Protein AF-A0A2R5FBV9-F1 (afdb_monomer)

Organism: NCBI:txid1825523

Structure (mmCIF, N/CA/C/O backbone):
data_AF-A0A2R5FBV9-F1
#
_entry.id   AF-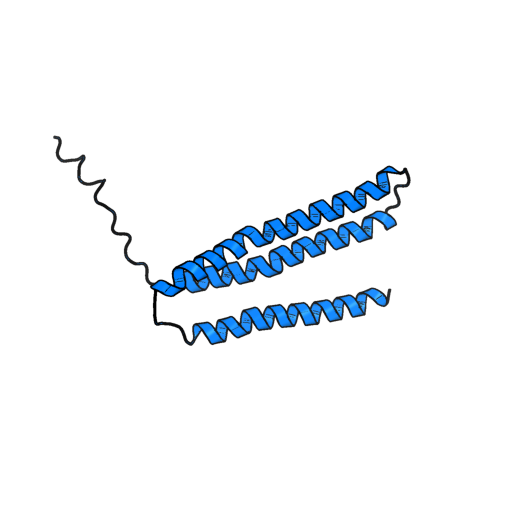A0A2R5FBV9-F1
#
loop_
_atom_site.group_PDB
_atom_site.id
_atom_site.type_symbol
_atom_site.label_atom_id
_atom_site.label_alt_id
_atom_site.label_comp_id
_atom_site.label_asym_id
_atom_site.label_entity_id
_atom_site.label_seq_id
_atom_site.pdbx_PDB_ins_code
_atom_site.Cartn_x
_atom_site.Cartn_y
_atom_site.Cartn_z
_atom_site.occupancy
_atom_site.B_iso_or_equiv
_atom_site.auth_seq_id
_atom_site.auth_comp_id
_atom_site.auth_asym_id
_atom_site.auth_atom_id
_atom_site.pdbx_PDB_model_num
ATOM 1 N N . MET A 1 1 ? -2.415 -12.991 -27.735 1.00 50.25 1 MET A N 1
ATOM 2 C CA . MET A 1 1 ? -3.626 -12.365 -27.150 1.00 50.25 1 MET A CA 1
ATOM 3 C C . MET A 1 1 ? -4.397 -13.259 -26.165 1.00 50.25 1 MET A C 1
ATOM 5 O O . MET A 1 1 ? -5.179 -12.719 -25.403 1.00 50.25 1 MET A O 1
ATOM 9 N N . ILE A 1 2 ? -4.150 -14.578 -26.093 1.00 51.28 2 ILE A N 1
ATOM 10 C CA . ILE A 1 2 ? -4.813 -15.494 -25.131 1.00 51.28 2 ILE A CA 1
ATOM 11 C C . ILE A 1 2 ? -4.105 -15.596 -23.761 1.00 51.28 2 ILE A C 1
ATOM 13 O O . ILE A 1 2 ? -4.747 -15.927 -22.770 1.00 51.28 2 ILE A O 1
ATOM 17 N N . GLY A 1 3 ? -2.820 -15.226 -23.669 1.00 55.97 3 GLY A N 1
ATOM 18 C CA . GLY A 1 3 ? -2.050 -15.289 -22.414 1.00 55.97 3 GLY A CA 1
ATOM 19 C C . GLY A 1 3 ? -2.561 -14.372 -21.292 1.00 55.97 3 GLY A C 1
ATOM 20 O O . GLY A 1 3 ? -2.506 -14.751 -20.127 1.00 55.97 3 GLY A O 1
ATOM 21 N N . ASN A 1 4 ? -3.147 -13.216 -21.627 1.00 67.25 4 ASN A N 1
ATOM 22 C CA . ASN A 1 4 ? -3.604 -12.252 -20.619 1.00 67.25 4 ASN A CA 1
ATOM 23 C C . ASN A 1 4 ? -4.934 -12.648 -19.956 1.00 67.25 4 ASN A C 1
ATOM 25 O O . ASN A 1 4 ? -5.182 -12.261 -18.821 1.00 67.25 4 ASN A O 1
ATOM 29 N N . ILE A 1 5 ? -5.787 -13.433 -20.626 1.00 65.50 5 ILE A N 1
ATOM 30 C CA . ILE A 1 5 ? -7.117 -13.803 -20.105 1.00 65.50 5 ILE A CA 1
ATOM 31 C C . ILE A 1 5 ? -6.998 -14.689 -18.866 1.00 65.50 5 ILE A C 1
ATOM 33 O O . ILE A 1 5 ? -7.654 -14.424 -17.866 1.00 65.50 5 ILE A O 1
ATOM 37 N N . ILE A 1 6 ? -6.107 -15.682 -18.895 1.00 65.38 6 ILE A N 1
ATOM 38 C CA . ILE A 1 6 ? -5.884 -16.593 -17.762 1.00 65.38 6 ILE A CA 1
ATOM 39 C C . ILE A 1 6 ? -5.324 -15.816 -16.566 1.00 65.38 6 ILE A C 1
ATOM 41 O O . ILE A 1 6 ? -5.752 -16.018 -15.432 1.00 65.38 6 ILE A O 1
ATOM 45 N N . GLN A 1 7 ? -4.423 -14.871 -16.828 1.00 63.22 7 GLN A N 1
ATOM 46 C CA . GLN A 1 7 ? -3.830 -14.018 -15.809 1.00 63.22 7 GLN A CA 1
ATOM 47 C C . GLN A 1 7 ? -4.872 -13.064 -15.190 1.00 63.22 7 GLN A C 1
ATOM 49 O O . GLN A 1 7 ? -4.936 -12.957 -13.968 1.00 63.22 7 GLN A O 1
ATOM 54 N N . TYR A 1 8 ? -5.779 -12.477 -15.981 1.00 66.06 8 TYR A N 1
ATOM 55 C CA . TYR A 1 8 ? -6.901 -11.687 -15.454 1.00 66.06 8 TYR A CA 1
ATOM 56 C C . TYR A 1 8 ? -7.909 -12.518 -14.664 1.00 66.06 8 TYR A C 1
ATOM 58 O O . TYR A 1 8 ? -8.399 -12.053 -13.639 1.00 66.06 8 TYR A O 1
ATOM 66 N N . THR A 1 9 ? -8.207 -13.744 -15.092 1.00 66.31 9 THR A N 1
ATOM 67 C CA . THR A 1 9 ? -9.112 -14.637 -14.358 1.00 66.31 9 THR A CA 1
ATOM 68 C C . THR A 1 9 ? -8.506 -15.070 -13.023 1.00 66.31 9 THR A C 1
ATOM 70 O O . THR A 1 9 ? -9.196 -15.039 -12.006 1.00 66.31 9 THR A O 1
ATOM 73 N N . LEU A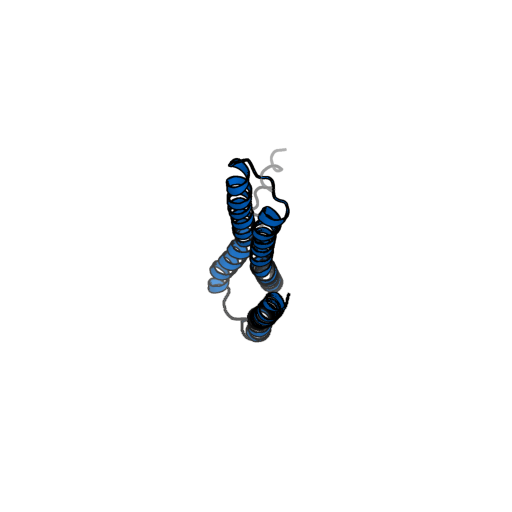 1 10 ? -7.210 -15.397 -12.988 1.00 71.75 10 LEU A N 1
ATOM 74 C CA . LEU A 1 10 ? -6.500 -15.698 -11.743 1.00 71.75 10 LEU A CA 1
ATOM 75 C C . LEU A 1 10 ? -6.431 -14.474 -10.819 1.00 71.75 10 LEU A C 1
ATOM 77 O O . LEU A 1 10 ? -6.657 -14.614 -9.618 1.00 71.75 10 LEU A O 1
ATOM 81 N N . TYR A 1 11 ? -6.217 -13.272 -11.366 1.00 69.56 11 TYR A N 1
ATOM 82 C CA . TYR A 1 11 ? -6.282 -12.037 -10.584 1.00 69.56 11 TYR A CA 1
ATOM 83 C C . TYR A 1 11 ? -7.689 -11.743 -10.068 1.00 69.56 11 TYR A C 1
ATOM 85 O O . TYR A 1 11 ? -7.818 -11.352 -8.916 1.00 69.56 11 TYR A O 1
ATOM 93 N N . ALA A 1 12 ? -8.744 -11.978 -10.851 1.00 65.06 12 ALA A N 1
ATOM 94 C CA . ALA A 1 12 ? -10.125 -11.783 -10.412 1.00 65.06 12 ALA A CA 1
ATOM 95 C C . ALA A 1 12 ? -10.496 -12.729 -9.261 1.00 65.06 12 ALA A C 1
ATOM 97 O O . ALA A 1 12 ? -11.112 -12.298 -8.291 1.00 65.06 12 ALA A O 1
ATOM 98 N N . ILE A 1 13 ? -10.069 -13.994 -9.329 1.00 77.81 13 ILE A N 1
ATOM 99 C CA . ILE A 1 13 ? -10.280 -14.973 -8.253 1.00 77.81 13 ILE A CA 1
ATOM 100 C C . ILE A 1 13 ? -9.499 -14.560 -7.001 1.00 77.81 13 ILE A C 1
ATOM 102 O O . ILE A 1 13 ? -10.056 -14.561 -5.908 1.00 77.81 13 ILE A O 1
ATOM 106 N N . PHE A 1 14 ? -8.241 -14.143 -7.156 1.00 81.50 14 PHE A N 1
ATOM 107 C CA . PHE A 1 14 ? -7.419 -13.659 -6.047 1.00 81.50 14 PHE A CA 1
ATOM 108 C C . PHE A 1 14 ? -7.995 -12.388 -5.396 1.00 81.50 14 PHE A C 1
ATOM 110 O O . PHE A 1 14 ? -8.005 -12.246 -4.177 1.00 81.50 14 PHE A O 1
ATOM 117 N N . TRP A 1 15 ? -8.516 -11.454 -6.191 1.00 71.69 15 TRP A N 1
ATOM 118 C CA . TRP A 1 15 ? -9.093 -10.212 -5.673 1.00 71.69 15 TRP A CA 1
ATOM 119 C C . TRP A 1 15 ? -10.458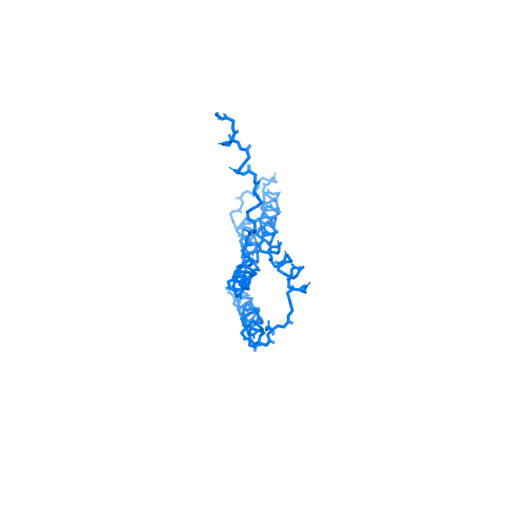 -10.442 -5.016 1.00 71.69 15 TRP A C 1
ATOM 121 O O . TRP A 1 15 ? -10.792 -9.803 -4.016 1.00 71.69 15 TRP A O 1
ATOM 131 N N . LEU A 1 16 ? -11.228 -11.405 -5.525 1.00 69.44 16 LEU A N 1
ATOM 132 C CA . LEU A 1 16 ? -12.491 -11.833 -4.935 1.00 69.44 16 LEU A CA 1
ATOM 133 C C . LEU A 1 16 ? -12.267 -12.550 -3.596 1.00 69.44 16 LEU A C 1
ATOM 135 O O . LEU A 1 16 ? -13.024 -12.305 -2.658 1.00 69.44 16 LEU A O 1
ATOM 139 N N . THR A 1 17 ? -11.205 -13.353 -3.451 1.00 72.62 17 THR A N 1
ATOM 140 C CA . THR A 1 17 ? -10.857 -13.987 -2.167 1.00 72.62 17 THR A CA 1
ATOM 141 C C . THR A 1 17 ? -10.319 -12.990 -1.149 1.00 72.62 17 THR A C 1
ATOM 143 O O . THR A 1 17 ? -10.710 -13.070 0.010 1.00 72.62 17 THR A O 1
ATOM 146 N N . VAL A 1 18 ? -9.499 -12.016 -1.552 1.00 74.62 18 VAL A N 1
ATOM 147 C CA . VAL A 1 18 ? -9.045 -10.931 -0.662 1.00 74.62 18 VAL A CA 1
ATOM 148 C C . VAL A 1 18 ? -10.229 -10.081 -0.196 1.00 74.62 18 VAL A C 1
ATOM 150 O O . VAL A 1 18 ? -10.376 -9.833 0.998 1.00 74.62 18 VAL A O 1
ATOM 153 N N . THR A 1 19 ? -11.132 -9.708 -1.104 1.00 68.94 19 THR A N 1
ATOM 154 C CA . THR A 1 19 ? -12.340 -8.937 -0.763 1.00 68.94 19 THR A CA 1
ATOM 155 C C . THR A 1 19 ? -13.273 -9.725 0.154 1.00 68.94 19 THR A C 1
ATOM 157 O O . THR A 1 19 ? -13.781 -9.175 1.128 1.00 68.94 19 THR A O 1
ATOM 160 N N . LEU A 1 20 ? -13.476 -11.022 -0.099 1.00 65.94 20 LEU A N 1
ATOM 161 C CA . LEU A 1 20 ? -14.283 -11.876 0.776 1.00 65.94 20 LEU A CA 1
ATOM 162 C C . LEU A 1 20 ? -13.612 -12.163 2.120 1.00 65.94 20 LEU A C 1
ATOM 164 O O . LEU A 1 20 ? -14.308 -12.237 3.126 1.00 65.94 20 LEU A O 1
ATOM 168 N N . ALA A 1 21 ? -12.290 -12.304 2.174 1.00 64.19 21 ALA A N 1
ATOM 169 C CA . ALA A 1 21 ? -11.568 -12.521 3.424 1.00 64.19 21 ALA A CA 1
ATOM 170 C C . ALA A 1 21 ? -11.615 -11.272 4.311 1.00 64.19 21 ALA A C 1
ATOM 172 O O . ALA A 1 21 ? -11.861 -11.369 5.514 1.00 64.19 21 ALA A O 1
ATOM 173 N N . VAL A 1 22 ? -11.450 -10.092 3.710 1.00 60.22 22 VAL A N 1
ATOM 174 C CA . VAL A 1 22 ? -11.484 -8.820 4.433 1.00 60.22 22 VAL A CA 1
ATOM 175 C C . VAL A 1 22 ? -12.923 -8.382 4.741 1.00 60.22 22 VAL A C 1
ATOM 177 O O . VAL A 1 22 ? -13.182 -7.891 5.831 1.00 60.22 22 VAL A O 1
ATOM 180 N N . GLY A 1 23 ? -13.894 -8.626 3.859 1.00 56.12 23 GLY A N 1
ATOM 181 C CA . GLY A 1 23 ? -15.309 -8.319 4.107 1.00 56.12 23 GLY A CA 1
ATOM 182 C C . GLY A 1 23 ? -16.008 -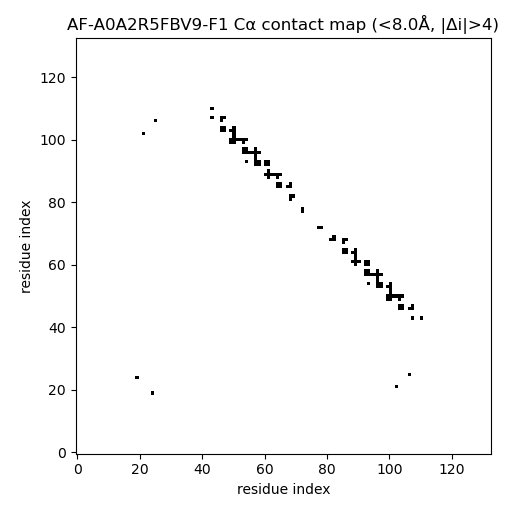9.330 5.025 1.00 56.12 23 GLY A C 1
ATOM 183 O O . GLY A 1 23 ? -16.691 -8.953 5.974 1.00 56.12 23 GLY A O 1
ATOM 184 N N . GLY A 1 24 ? -15.807 -10.629 4.790 1.00 54.59 24 GLY A N 1
ATOM 185 C CA . GLY A 1 24 ? -16.460 -11.718 5.526 1.00 54.59 24 GLY A CA 1
ATOM 186 C C . GLY A 1 24 ? -15.907 -11.930 6.936 1.00 54.59 24 GLY A C 1
ATOM 187 O O . GLY A 1 24 ? -16.671 -12.218 7.858 1.00 54.59 24 GLY A O 1
ATOM 188 N N . GLY A 1 25 ? -14.601 -11.716 7.140 1.00 55.97 25 GLY A N 1
ATOM 189 C CA . GLY A 1 25 ? -13.982 -11.757 8.468 1.00 55.97 25 GLY A CA 1
ATOM 190 C C . GLY A 1 25 ? -14.426 -10.603 9.372 1.00 55.97 25 GLY A C 1
ATOM 191 O O . GLY A 1 25 ? -14.629 -10.801 10.570 1.00 55.97 25 GLY A O 1
ATOM 192 N N . PHE A 1 26 ? -14.652 -9.414 8.804 1.00 51.47 26 PHE A N 1
ATOM 193 C CA . PHE A 1 26 ? -15.045 -8.219 9.557 1.00 51.47 26 PHE A CA 1
ATOM 194 C C . PHE A 1 26 ? -16.530 -8.186 9.928 1.00 51.47 26 PHE A C 1
ATOM 196 O O . PHE A 1 26 ? -16.853 -7.817 11.057 1.00 51.47 26 PHE A O 1
ATOM 203 N N . ILE A 1 27 ? -17.432 -8.645 9.052 1.00 52.09 27 ILE A N 1
ATOM 204 C CA . ILE A 1 27 ? -18.868 -8.729 9.380 1.00 52.09 27 ILE A CA 1
ATOM 205 C C . ILE A 1 27 ? -19.106 -9.787 10.478 1.00 52.09 27 ILE A C 1
ATOM 207 O O . ILE A 1 27 ? -19.916 -9.579 11.379 1.00 52.09 27 ILE A O 1
ATOM 211 N N . ALA A 1 28 ? -18.335 -10.883 10.480 1.00 46.47 28 ALA A N 1
ATOM 212 C CA . ALA A 1 28 ? -18.402 -11.912 11.522 1.00 46.47 28 ALA A CA 1
ATOM 213 C C . ALA A 1 28 ? -17.699 -11.520 12.843 1.00 46.47 28 ALA A C 1
ATOM 215 O O . ALA A 1 28 ? -18.077 -12.018 13.909 1.00 46.47 28 ALA A O 1
ATOM 216 N N . ALA A 1 29 ? -16.692 -10.637 12.799 1.00 52.75 29 ALA A N 1
ATOM 217 C CA . ALA A 1 29 ? -15.977 -10.140 13.980 1.00 52.75 29 ALA A CA 1
ATOM 218 C C . ALA A 1 29 ? -16.702 -8.978 14.685 1.00 52.75 29 ALA A C 1
ATOM 220 O O . ALA A 1 29 ? -16.672 -8.906 15.917 1.00 52.75 29 ALA A O 1
ATOM 221 N N . ALA A 1 30 ? -17.409 -8.123 13.936 1.00 53.31 30 ALA A N 1
ATOM 222 C CA . ALA A 1 30 ? -18.228 -7.039 14.485 1.00 53.31 30 ALA A CA 1
ATOM 223 C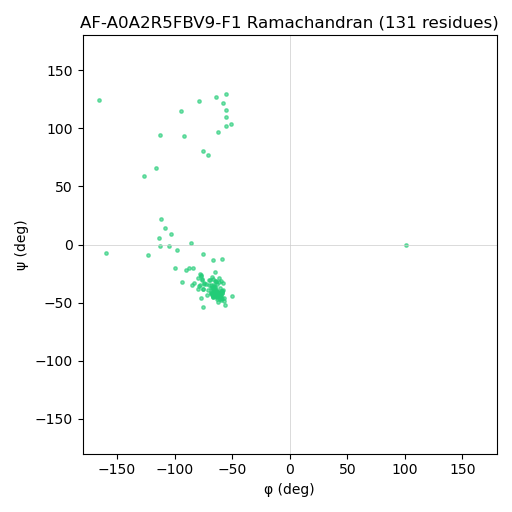 C . ALA A 1 30 ? -19.366 -7.559 15.387 1.00 53.31 30 ALA A C 1
ATOM 225 O O . ALA A 1 30 ? -19.727 -6.914 16.366 1.00 53.31 30 ALA A O 1
ATOM 226 N N . ALA A 1 31 ? -19.866 -8.772 15.131 1.00 51.59 31 ALA A N 1
ATOM 227 C CA . ALA A 1 31 ? -20.926 -9.388 15.928 1.00 51.59 31 ALA A CA 1
ATOM 228 C C . ALA A 1 31 ? -20.470 -9.938 17.300 1.00 51.59 31 ALA A C 1
ATOM 230 O O . ALA A 1 31 ? -21.317 -10.371 18.079 1.00 51.59 31 ALA A O 1
ATOM 231 N N . ARG A 1 32 ? -19.161 -9.975 17.620 1.00 53.44 32 ARG A N 1
ATOM 232 C CA . ARG A 1 32 ? -18.665 -10.698 18.814 1.00 53.44 32 ARG A CA 1
ATOM 233 C C . ARG A 1 32 ? -17.857 -9.905 19.841 1.00 53.44 32 ARG A C 1
ATOM 235 O O . ARG A 1 32 ? -17.588 -10.465 20.903 1.00 53.44 32 ARG A O 1
ATOM 242 N N . LYS A 1 33 ? -17.444 -8.656 19.592 1.00 52.88 33 LYS A N 1
ATOM 243 C CA . LYS A 1 33 ? -16.398 -8.025 20.426 1.00 52.88 33 LYS A CA 1
ATOM 244 C C . LYS A 1 33 ? -16.756 -6.665 21.024 1.00 52.88 33 LYS A C 1
ATOM 246 O O . LYS A 1 33 ? -16.008 -5.707 20.893 1.00 52.88 33 LYS A O 1
ATOM 251 N N . ALA A 1 34 ? -17.823 -6.638 21.811 1.00 56.34 34 ALA A N 1
ATOM 252 C CA . ALA A 1 34 ? -17.914 -5.740 22.960 1.00 56.34 34 ALA A CA 1
ATOM 253 C C . ALA A 1 34 ? -17.390 -6.493 24.199 1.00 56.34 34 ALA A C 1
ATOM 255 O O . ALA A 1 34 ? -18.149 -7.255 24.796 1.00 56.34 34 ALA A O 1
ATOM 256 N N . ARG A 1 35 ? -16.092 -6.382 24.561 1.00 55.41 35 ARG A N 1
ATOM 257 C CA . ARG A 1 35 ? -15.652 -6.877 25.893 1.00 55.41 35 ARG A CA 1
ATOM 258 C C . ARG A 1 35 ? -14.339 -6.373 26.518 1.00 55.41 35 ARG A C 1
ATOM 260 O O . ARG A 1 35 ? -14.111 -6.752 27.657 1.00 55.41 35 ARG A O 1
ATOM 267 N N . ASN A 1 36 ? -13.461 -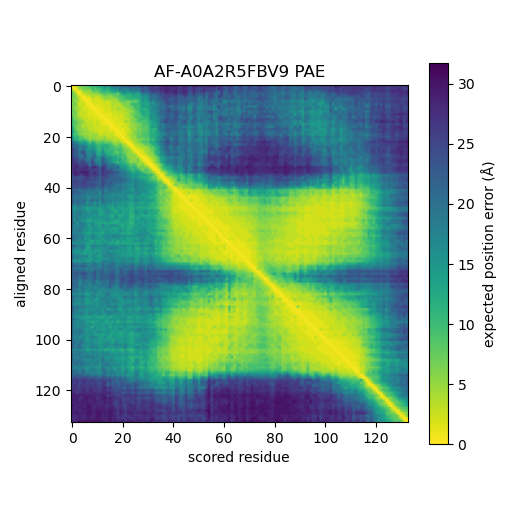5.590 25.873 1.00 55.44 36 ASN A N 1
ATOM 268 C CA . ASN A 1 36 ? -12.331 -4.981 26.614 1.00 55.44 36 ASN A CA 1
ATOM 269 C C . ASN A 1 36 ? -11.611 -3.853 25.840 1.00 55.44 36 ASN A C 1
ATOM 271 O O . ASN A 1 36 ? -11.107 -4.138 24.750 1.00 55.44 36 ASN A O 1
ATOM 275 N N . PRO A 1 37 ? -11.492 -2.630 26.393 1.00 55.38 37 PRO A N 1
ATOM 276 C CA . PRO A 1 37 ? -10.834 -1.498 25.729 1.00 55.38 37 PRO A CA 1
ATOM 277 C C . PRO A 1 37 ? -9.296 -1.624 25.670 1.00 55.38 37 PRO A C 1
ATOM 279 O O . PRO A 1 37 ? -8.695 -1.319 24.651 1.00 55.38 37 PRO A O 1
ATOM 282 N N . ALA A 1 38 ? -8.640 -2.218 26.673 1.00 58.78 38 ALA A N 1
ATOM 283 C CA . ALA A 1 38 ? -7.167 -2.261 26.741 1.00 58.78 38 ALA A CA 1
ATOM 284 C C . ALA A 1 38 ? -6.464 -3.097 25.642 1.00 58.78 38 ALA A C 1
ATOM 286 O O . ALA A 1 38 ? -5.248 -3.031 25.485 1.00 58.78 38 ALA A O 1
ATOM 287 N N . ILE A 1 39 ? -7.202 -3.930 24.898 1.00 55.72 39 ILE A N 1
ATOM 288 C CA . ILE A 1 39 ? -6.647 -4.763 23.814 1.00 55.72 39 ILE A CA 1
ATOM 289 C C . ILE A 1 39 ? -6.897 -4.113 22.447 1.00 55.72 39 ILE A C 1
ATOM 291 O O . ILE A 1 39 ? -6.225 -4.468 21.483 1.00 55.72 39 ILE A O 1
ATOM 295 N N . VAL A 1 40 ? -7.859 -3.190 22.319 1.00 60.81 40 VAL A N 1
ATOM 296 C CA . VAL A 1 40 ? -8.173 -2.607 21.006 1.00 60.81 40 VAL A CA 1
ATOM 297 C C . VAL A 1 40 ? -7.134 -1.574 20.577 1.00 60.81 40 VAL A C 1
ATOM 299 O O . VAL A 1 40 ? -6.850 -1.512 19.385 1.00 60.81 40 VAL A O 1
ATOM 302 N N . ASP A 1 41 ? -6.491 -0.872 21.512 1.00 67.12 41 ASP A N 1
ATOM 303 C CA . ASP A 1 41 ? -5.544 0.219 21.232 1.00 67.12 41 ASP A CA 1
ATOM 304 C C . ASP A 1 41 ? -4.361 -0.177 20.322 1.00 67.12 41 ASP A C 1
ATOM 306 O O . ASP A 1 41 ? -4.173 0.456 19.278 1.00 67.12 41 ASP A O 1
ATOM 310 N N . PRO A 1 42 ? -3.587 -1.250 20.603 1.00 71.19 42 PRO A N 1
ATOM 311 C CA . PRO A 1 42 ? -2.471 -1.628 19.733 1.00 71.19 42 PRO A CA 1
ATOM 312 C C . PRO A 1 42 ? -2.921 -2.169 18.366 1.00 71.19 42 PRO A C 1
ATOM 314 O O . PRO A 1 42 ? -2.235 -1.969 17.363 1.00 71.19 42 PRO A O 1
ATOM 317 N N . TRP A 1 43 ? -4.086 -2.821 18.288 1.00 73.31 43 TRP A N 1
ATOM 318 C CA . TRP A 1 43 ? -4.628 -3.328 17.020 1.00 73.31 43 TRP A CA 1
ATOM 319 C C . TRP A 1 43 ? -5.213 -2.205 16.151 1.00 73.31 43 TRP A C 1
ATOM 321 O O . TRP A 1 43 ? -5.020 -2.206 14.935 1.00 73.31 43 TRP A O 1
ATOM 331 N N . LEU A 1 44 ? -5.874 -1.219 16.767 1.00 78.56 44 LEU A N 1
ATOM 332 C CA . LEU A 1 44 ? -6.335 0.019 16.130 1.00 78.56 44 LEU A CA 1
ATOM 333 C C . LEU A 1 44 ? -5.166 0.821 15.559 1.00 78.56 44 LEU A C 1
ATOM 335 O O . LEU A 1 44 ? -5.248 1.275 14.415 1.00 78.56 44 LEU A O 1
ATOM 339 N N . ALA A 1 45 ? -4.076 0.942 16.322 1.00 79.44 45 ALA A N 1
ATOM 340 C CA . ALA A 1 45 ? -2.848 1.592 15.877 1.00 79.44 45 ALA A CA 1
ATOM 341 C C . ALA A 1 45 ? -2.207 0.852 14.691 1.00 79.44 45 ALA A C 1
ATOM 343 O O . ALA A 1 45 ? -1.806 1.485 13.716 1.00 79.44 45 ALA A O 1
ATOM 344 N N . GLY A 1 46 ? -2.177 -0.485 14.720 1.00 78.12 46 GLY A N 1
ATOM 345 C CA . GLY A 1 46 ? -1.699 -1.298 13.598 1.00 78.12 46 GLY A CA 1
ATOM 346 C C . GLY A 1 46 ? -2.518 -1.100 12.316 1.00 78.12 46 GLY A C 1
ATOM 347 O O . GLY A 1 46 ? -1.948 -0.924 11.242 1.00 78.12 46 GLY A O 1
ATOM 348 N N . LEU A 1 47 ? -3.851 -1.059 12.419 1.00 80.06 47 LEU A N 1
ATOM 349 C CA . LEU A 1 47 ? -4.744 -0.786 11.283 1.00 80.06 47 LEU A CA 1
ATOM 350 C C . LEU A 1 47 ? -4.525 0.615 10.698 1.00 80.06 47 LEU A C 1
ATOM 352 O O . LEU A 1 47 ? -4.439 0.762 9.478 1.00 80.06 47 LEU A O 1
ATOM 356 N N . ALA A 1 48 ? -4.391 1.628 11.558 1.00 82.44 48 ALA A N 1
ATOM 357 C CA . ALA A 1 48 ? -4.085 2.995 11.141 1.00 82.44 48 ALA A CA 1
ATOM 358 C C . ALA A 1 48 ? -2.733 3.076 10.421 1.00 82.44 48 ALA A C 1
ATOM 360 O O . ALA A 1 48 ? -2.621 3.705 9.368 1.00 82.44 48 ALA A O 1
ATOM 361 N N . LEU A 1 49 ? -1.719 2.390 10.956 1.00 84.50 49 LEU A N 1
ATOM 362 C CA . LEU A 1 49 ? -0.384 2.347 10.375 1.00 84.50 49 LEU A CA 1
ATOM 363 C C . LEU A 1 49 ? -0.397 1.692 8.993 1.00 84.50 49 LEU A C 1
ATOM 365 O O . LEU A 1 49 ? 0.175 2.242 8.055 1.00 84.50 49 LEU A O 1
ATOM 369 N N . ILE A 1 50 ? -1.068 0.549 8.837 1.00 83.19 50 ILE A N 1
ATOM 370 C CA . ILE A 1 50 ? -1.173 -0.146 7.546 1.00 83.19 50 ILE A CA 1
ATOM 371 C C . ILE A 1 50 ? -1.920 0.725 6.532 1.00 83.19 50 ILE A C 1
ATOM 373 O O . ILE A 1 50 ? -1.449 0.887 5.408 1.00 83.19 50 ILE A O 1
ATOM 377 N N . ALA A 1 51 ? -3.035 1.342 6.931 1.00 86.62 51 ALA A N 1
ATOM 378 C CA . ALA A 1 51 ? -3.791 2.245 6.067 1.00 86.62 51 ALA A CA 1
ATOM 379 C C . ALA A 1 51 ? -2.946 3.439 5.585 1.00 86.62 51 ALA A C 1
ATOM 381 O O . ALA A 1 51 ? -3.029 3.819 4.418 1.00 86.62 51 ALA A O 1
ATOM 382 N N . ALA A 1 52 ? -2.107 4.002 6.460 1.00 88.44 52 ALA A N 1
ATOM 383 C CA . ALA A 1 52 ? -1.249 5.138 6.136 1.00 88.44 52 ALA A CA 1
ATOM 384 C C . ALA A 1 52 ? 0.001 4.753 5.326 1.00 88.44 52 ALA A C 1
ATOM 386 O O . ALA A 1 52 ? 0.438 5.528 4.481 1.00 88.44 52 ALA A O 1
ATOM 387 N N . THR A 1 53 ? 0.586 3.576 5.565 1.00 87.62 53 THR A N 1
ATOM 388 C CA . THR A 1 53 ? 1.877 3.176 4.969 1.00 87.62 53 THR A CA 1
ATOM 389 C C . THR A 1 53 ? 1.749 2.376 3.671 1.00 87.62 53 THR A C 1
ATOM 391 O O . THR A 1 53 ? 2.576 2.536 2.773 1.00 87.62 53 THR A O 1
ATOM 394 N N . SER A 1 54 ? 0.688 1.577 3.518 1.00 85.88 54 SER A N 1
ATOM 395 C CA . SER A 1 54 ? 0.389 0.784 2.314 1.00 85.88 54 SER A CA 1
ATOM 396 C C . SER A 1 54 ? 0.442 1.561 0.982 1.00 85.88 54 SER A C 1
ATOM 398 O O . SER A 1 54 ? 1.038 1.048 0.029 1.00 85.88 54 SER A O 1
ATOM 400 N N . PRO A 1 55 ? -0.107 2.789 0.852 1.00 88.50 55 PRO A N 1
ATOM 401 C CA . PRO A 1 55 ? -0.032 3.520 -0.416 1.00 88.50 55 PRO A CA 1
ATOM 402 C C . PRO A 1 55 ? 1.405 3.890 -0.811 1.00 88.50 55 PRO A C 1
ATOM 404 O O . PRO A 1 55 ? 1.730 3.890 -1.999 1.00 88.50 55 PRO A O 1
ATOM 407 N N . TYR A 1 56 ? 2.294 4.133 0.158 1.00 90.94 56 TYR A N 1
ATOM 408 C CA . TYR A 1 56 ? 3.698 4.442 -0.127 1.00 90.94 56 TYR A CA 1
ATOM 409 C C . TYR A 1 56 ? 4.467 3.232 -0.659 1.00 90.94 56 TYR A C 1
ATOM 411 O O . TYR A 1 56 ? 5.355 3.395 -1.493 1.00 90.94 56 TYR A O 1
ATOM 419 N N . VAL A 1 57 ? 4.093 2.017 -0.251 1.00 85.06 57 VAL A N 1
ATOM 420 C CA . VAL A 1 57 ? 4.661 0.778 -0.806 1.00 85.06 57 VAL A CA 1
ATOM 421 C C . VAL A 1 57 ? 4.288 0.625 -2.286 1.00 85.06 57 VAL A C 1
ATOM 423 O O . VAL A 1 57 ? 5.139 0.278 -3.105 1.00 85.06 57 VAL A O 1
ATOM 426 N N . GLY A 1 58 ? 3.045 0.952 -2.656 1.00 84.44 58 GLY A N 1
ATOM 427 C CA . GLY A 1 58 ? 2.604 0.962 -4.056 1.00 84.44 58 GLY A CA 1
ATOM 428 C C . GLY A 1 58 ? 3.318 2.025 -4.896 1.00 84.44 58 GLY A C 1
ATOM 429 O O . GLY A 1 58 ? 3.783 1.734 -5.997 1.00 84.44 58 GLY A O 1
ATOM 430 N N . LEU A 1 59 ? 3.483 3.232 -4.345 1.00 92.38 59 LEU A N 1
ATOM 431 C CA . LEU A 1 59 ? 4.232 4.317 -4.985 1.00 92.38 59 LEU A CA 1
ATOM 432 C C . LEU A 1 59 ? 5.712 3.958 -5.183 1.00 92.38 59 LEU A C 1
ATOM 434 O O . LEU A 1 59 ? 6.278 4.223 -6.237 1.00 92.38 59 LEU A O 1
ATOM 438 N N . PHE A 1 60 ? 6.343 3.310 -4.204 1.00 87.88 60 PHE A N 1
ATOM 439 C CA . PHE A 1 60 ? 7.709 2.811 -4.355 1.00 87.88 60 PHE A CA 1
ATOM 440 C C . PHE A 1 60 ? 7.818 1.805 -5.512 1.00 87.88 60 PHE A C 1
ATOM 442 O O . PHE A 1 60 ? 8.731 1.891 -6.335 1.00 87.88 60 PHE A O 1
ATOM 449 N N . GLY A 1 61 ? 6.850 0.890 -5.623 1.00 83.75 61 GLY A N 1
ATOM 450 C CA . GLY A 1 61 ? 6.785 -0.072 -6.718 1.00 83.75 61 GLY A CA 1
ATOM 451 C C . GLY A 1 61 ? 6.667 0.587 -8.094 1.00 83.75 61 GLY A C 1
ATOM 452 O O . GLY A 1 61 ? 7.310 0.123 -9.038 1.00 83.75 61 GLY A O 1
ATOM 453 N N . THR A 1 62 ? 5.919 1.688 -8.223 1.00 91.62 62 THR A N 1
ATOM 454 C CA . THR A 1 62 ? 5.812 2.402 -9.506 1.00 91.62 62 THR A CA 1
ATOM 455 C C . THR A 1 62 ? 7.124 3.062 -9.896 1.00 91.62 62 THR A C 1
ATOM 457 O O . THR A 1 62 ? 7.553 2.933 -11.042 1.00 91.62 62 THR A O 1
ATOM 460 N N . VAL A 1 63 ? 7.804 3.699 -8.939 1.00 91.38 63 VAL A N 1
ATOM 461 C CA . VAL A 1 63 ? 9.102 4.343 -9.165 1.00 91.38 63 VAL A CA 1
ATOM 462 C C . VAL A 1 63 ? 10.130 3.316 -9.635 1.00 91.38 63 VAL A C 1
ATOM 464 O O . VAL A 1 63 ? 10.813 3.542 -10.633 1.00 91.38 63 VAL A O 1
ATOM 467 N N . TRP A 1 64 ? 10.195 2.158 -8.979 1.00 85.19 64 TRP A N 1
ATOM 468 C CA . TRP A 1 64 ? 11.118 1.088 -9.353 1.00 85.19 64 TRP A CA 1
ATOM 469 C C . TRP A 1 64 ? 10.893 0.575 -10.786 1.00 85.19 64 TRP A C 1
ATOM 471 O O . TRP A 1 64 ? 11.840 0.484 -11.571 1.00 85.19 64 TRP A O 1
ATOM 481 N N . HIS A 1 65 ? 9.642 0.285 -11.156 1.00 83.06 65 HIS A N 1
ATOM 482 C CA . HIS A 1 65 ? 9.310 -0.215 -12.496 1.00 83.06 65 HIS A CA 1
ATOM 483 C C . HIS A 1 65 ? 9.564 0.831 -13.583 1.00 83.06 65 HIS A C 1
ATOM 485 O O . HIS A 1 65 ? 10.057 0.494 -14.658 1.00 83.06 65 HIS A O 1
ATOM 491 N N . ILE A 1 66 ? 9.295 2.108 -13.301 1.00 88.06 66 ILE A N 1
ATOM 492 C CA . ILE A 1 66 ? 9.596 3.197 -14.235 1.00 88.06 66 ILE A CA 1
ATOM 493 C C . ILE A 1 66 ? 11.112 3.316 -14.451 1.00 88.06 66 ILE A C 1
ATOM 495 O O . ILE A 1 66 ? 11.551 3.450 -15.590 1.00 88.06 66 ILE A O 1
ATOM 499 N N . ILE A 1 67 ? 11.933 3.197 -13.402 1.00 87.81 67 ILE A N 1
ATOM 500 C CA . ILE A 1 67 ? 13.400 3.215 -13.542 1.00 87.81 67 ILE A CA 1
ATOM 501 C C . ILE A 1 67 ? 13.886 2.057 -14.425 1.00 87.81 67 ILE A C 1
ATOM 503 O O . ILE A 1 67 ? 14.743 2.267 -15.288 1.00 87.81 67 ILE A O 1
ATOM 507 N N . GLN A 1 68 ? 13.327 0.853 -14.262 1.00 83.00 68 GLN A N 1
ATOM 508 C CA . GLN A 1 68 ? 13.642 -0.281 -15.140 1.00 83.00 68 GLN A CA 1
ATOM 509 C C . GLN A 1 68 ? 13.206 -0.030 -16.588 1.00 83.00 68 GLN A C 1
ATOM 511 O O . GLN A 1 68 ? 13.988 -0.275 -17.509 1.00 83.00 68 GLN A O 1
ATOM 516 N N . ALA A 1 69 ? 12.006 0.520 -16.794 1.00 84.06 69 ALA A N 1
ATOM 517 C CA . ALA A 1 69 ? 11.491 0.871 -18.117 1.00 84.06 69 ALA A CA 1
ATOM 518 C C . ALA A 1 69 ? 12.424 1.844 -18.853 1.00 84.06 69 ALA A C 1
ATOM 520 O O . ALA A 1 69 ? 12.742 1.653 -20.025 1.00 84.06 69 ALA A O 1
ATOM 521 N N . LEU A 1 70 ? 12.884 2.879 -18.147 1.00 83.19 70 LEU A N 1
ATOM 522 C CA . LEU A 1 70 ? 13.722 3.938 -18.707 1.00 83.19 70 LEU A CA 1
ATOM 523 C C . LEU A 1 70 ? 15.175 3.493 -18.911 1.00 83.19 70 LEU A C 1
ATOM 525 O O . LEU A 1 70 ? 15.822 3.928 -19.863 1.00 83.19 70 LEU A O 1
ATOM 529 N N . SER A 1 71 ? 15.675 2.577 -18.079 1.00 81.06 71 SER A N 1
ATOM 530 C CA . SER A 1 71 ? 17.028 2.020 -18.210 1.00 81.06 71 SER A CA 1
ATOM 531 C C . SER A 1 71 ? 17.210 1.231 -19.516 1.00 81.06 71 SER A C 1
ATOM 533 O O . SER A 1 71 ? 18.288 1.267 -20.105 1.00 81.06 71 SER A O 1
ATOM 535 N N . GLY A 1 72 ? 16.156 0.580 -20.028 1.00 72.88 72 GLY A N 1
ATOM 536 C CA . GLY A 1 72 ? 16.186 -0.088 -21.338 1.00 72.88 72 GLY A CA 1
ATOM 537 C C . GLY A 1 72 ? 16.330 0.876 -22.525 1.00 72.88 72 GLY A C 1
ATOM 538 O O . GLY A 1 72 ? 16.942 0.534 -23.537 1.00 72.88 72 GLY A O 1
ATOM 539 N N . ILE A 1 73 ? 15.824 2.104 -22.387 1.00 72.44 73 ILE A N 1
ATOM 540 C CA . ILE A 1 73 ? 15.804 3.124 -23.447 1.00 72.44 73 ILE A CA 1
ATOM 541 C C . ILE A 1 73 ? 17.159 3.829 -23.596 1.00 72.44 73 ILE A C 1
ATOM 543 O O . ILE A 1 73 ? 17.520 4.242 -24.699 1.00 72.44 73 ILE A O 1
ATOM 547 N N . GLY A 1 74 ? 17.941 3.930 -22.515 1.00 66.88 74 GLY A N 1
ATOM 548 C CA . GLY A 1 74 ? 19.240 4.620 -22.501 1.00 66.88 74 GLY A CA 1
ATOM 549 C C . GLY A 1 74 ? 20.276 4.075 -23.497 1.00 66.88 74 GLY A C 1
ATOM 550 O O . GLY A 1 74 ? 21.275 4.735 -23.760 1.00 66.88 74 GLY A O 1
ATOM 551 N N . SER A 1 75 ? 20.021 2.905 -24.092 1.00 66.81 75 SER A N 1
ATOM 552 C CA . SER A 1 75 ? 20.852 2.262 -25.118 1.00 66.81 75 SER A CA 1
ATOM 553 C C . SER A 1 75 ? 20.574 2.718 -26.566 1.00 66.81 75 SER A C 1
ATOM 555 O O . SER A 1 75 ? 21.229 2.238 -27.488 1.00 66.81 75 SER A O 1
ATOM 557 N N . GLY A 1 76 ? 19.644 3.660 -26.788 1.00 65.75 76 GLY A N 1
ATOM 558 C CA . GLY A 1 76 ? 19.459 4.347 -28.079 1.00 65.75 76 GLY A CA 1
ATOM 559 C C . GLY A 1 76 ? 18.297 3.860 -28.956 1.00 65.75 76 GLY A C 1
ATOM 560 O O . GLY A 1 76 ? 18.058 4.446 -30.008 1.00 65.75 76 GLY A O 1
ATOM 561 N N . ASN A 1 77 ? 17.529 2.852 -28.528 1.00 64.44 77 ASN A N 1
ATOM 562 C CA . ASN A 1 77 ? 16.352 2.364 -29.257 1.00 64.44 77 ASN A CA 1
ATOM 563 C C . ASN A 1 77 ? 15.055 2.666 -28.490 1.00 64.44 77 ASN A C 1
ATOM 565 O O . ASN A 1 77 ? 14.616 1.897 -27.636 1.00 64.44 77 ASN A O 1
ATOM 569 N N . LEU A 1 78 ? 14.412 3.789 -28.821 1.00 65.81 78 LEU A N 1
ATOM 570 C CA . LEU A 1 78 ? 13.077 4.158 -28.335 1.00 65.81 78 LEU A CA 1
ATOM 571 C C . LEU A 1 78 ? 12.000 3.328 -29.054 1.00 65.81 78 LEU A C 1
ATOM 573 O O . LEU A 1 78 ? 11.368 3.784 -30.004 1.00 65.81 78 LEU A O 1
ATOM 577 N N . ASN A 1 79 ? 11.786 2.090 -28.607 1.00 76.38 79 ASN A N 1
ATOM 578 C CA . ASN A 1 79 ? 10.658 1.277 -29.058 1.00 76.38 79 ASN A CA 1
ATOM 579 C C . ASN A 1 79 ? 9.472 1.428 -28.088 1.00 76.38 79 ASN A C 1
ATOM 581 O O . ASN A 1 79 ? 9.541 0.988 -26.942 1.00 76.38 79 ASN A O 1
ATOM 585 N N . VAL A 1 80 ? 8.360 2.005 -28.556 1.00 75.88 80 VAL A N 1
ATOM 586 C CA . VAL A 1 80 ? 7.134 2.211 -27.755 1.00 75.88 80 VAL A CA 1
ATOM 587 C C . VAL A 1 80 ? 6.556 0.882 -27.244 1.00 75.88 80 VAL A C 1
ATOM 589 O O . VAL A 1 80 ? 6.020 0.812 -26.139 1.00 75.88 80 VAL A O 1
ATOM 592 N N . ALA A 1 81 ? 6.729 -0.206 -27.999 1.00 78.75 81 ALA A N 1
ATOM 593 C CA . ALA A 1 81 ? 6.311 -1.533 -27.557 1.00 78.75 81 ALA A CA 1
ATOM 594 C C . ALA A 1 81 ? 7.145 -2.055 -26.370 1.00 78.75 81 ALA A C 1
ATOM 596 O O . ALA A 1 81 ? 6.630 -2.825 -25.562 1.00 78.75 81 ALA A O 1
ATOM 597 N N . ALA A 1 82 ? 8.404 -1.620 -26.233 1.00 75.69 82 ALA A N 1
ATOM 598 C CA . ALA A 1 82 ? 9.292 -2.050 -25.152 1.00 75.69 82 ALA A CA 1
ATOM 599 C C . ALA A 1 82 ? 8.972 -1.368 -23.809 1.00 75.69 82 ALA A C 1
ATOM 601 O O . ALA A 1 82 ? 9.199 -1.955 -22.755 1.00 75.69 82 ALA A O 1
ATOM 602 N N . ILE A 1 83 ? 8.402 -0.159 -23.834 1.00 78.56 83 ILE A N 1
ATOM 603 C CA . ILE A 1 83 ? 8.051 0.604 -22.622 1.00 78.56 83 ILE A CA 1
ATOM 604 C C . ILE A 1 83 ? 6.628 0.324 -22.126 1.00 78.56 83 ILE A C 1
ATOM 606 O O . ILE A 1 83 ? 6.334 0.528 -20.951 1.00 78.56 83 ILE A O 1
ATOM 610 N N . ALA A 1 84 ? 5.741 -0.162 -22.999 1.00 82.12 84 ALA A N 1
ATOM 611 C CA . ALA A 1 84 ? 4.334 -0.380 -22.667 1.00 82.12 84 ALA A CA 1
ATOM 612 C C . ALA A 1 84 ? 4.135 -1.429 -21.559 1.00 82.12 84 ALA A C 1
ATOM 614 O O . ALA A 1 84 ? 3.224 -1.299 -20.743 1.00 82.12 84 ALA A O 1
ATOM 615 N N . HIS A 1 85 ? 4.989 -2.456 -21.512 1.00 82.06 85 HIS A N 1
ATOM 616 C CA . HIS A 1 85 ? 4.859 -3.539 -20.539 1.00 82.06 85 HIS A CA 1
ATOM 617 C C . HIS A 1 85 ? 5.294 -3.131 -19.115 1.00 82.06 85 HIS A C 1
ATOM 619 O O . HIS A 1 85 ? 4.446 -3.207 -18.224 1.00 82.06 85 HIS A O 1
ATOM 625 N N . PRO A 1 86 ? 6.508 -2.587 -18.882 1.00 81.62 86 PRO A N 1
ATOM 626 C CA . PRO A 1 86 ? 6.928 -2.164 -17.539 1.00 81.62 86 PRO A CA 1
ATOM 627 C C . PRO A 1 86 ? 6.046 -1.063 -16.929 1.00 81.62 86 PRO A C 1
ATOM 629 O O . PRO A 1 86 ? 5.828 -1.023 -15.719 1.00 81.62 86 PRO A O 1
ATOM 632 N N . ILE A 1 87 ? 5.492 -0.171 -17.761 1.00 84.69 87 ILE A N 1
ATOM 633 C CA . ILE A 1 87 ? 4.550 0.863 -17.302 1.00 84.69 87 ILE A CA 1
ATOM 634 C C . ILE A 1 87 ? 3.233 0.226 -16.830 1.00 84.69 87 ILE A C 1
ATOM 636 O O . ILE A 1 87 ? 2.659 0.659 -15.831 1.00 84.69 87 ILE A O 1
ATOM 640 N N . GLY A 1 88 ? 2.763 -0.826 -17.507 1.00 83.94 88 GLY A N 1
ATOM 641 C CA . GLY A 1 88 ? 1.605 -1.600 -17.059 1.00 83.94 88 GLY A CA 1
ATOM 642 C C . GLY A 1 88 ? 1.837 -2.252 -15.694 1.00 83.94 88 GLY A C 1
ATOM 643 O O . GLY A 1 88 ? 0.968 -2.192 -14.827 1.00 83.94 88 GLY A O 1
ATOM 644 N N . GLU A 1 89 ? 3.028 -2.804 -15.464 1.00 80.50 89 GLU A N 1
ATOM 645 C CA . GLU A 1 89 ? 3.420 -3.391 -14.174 1.00 80.50 89 GLU A CA 1
ATOM 646 C C . GLU A 1 89 ? 3.500 -2.345 -13.053 1.00 80.50 89 GLU A C 1
ATOM 648 O O . GLU A 1 89 ? 3.027 -2.592 -11.939 1.00 80.50 89 GLU A O 1
ATOM 653 N N . ALA A 1 90 ? 3.974 -1.134 -13.364 1.00 85.50 90 ALA A N 1
ATOM 654 C CA . ALA A 1 90 ? 3.944 -0.006 -12.437 1.00 85.50 90 ALA A CA 1
ATOM 655 C C . ALA A 1 90 ? 2.510 0.330 -11.980 1.00 85.50 90 ALA A C 1
ATOM 657 O O . ALA A 1 90 ? 2.275 0.569 -10.798 1.00 85.50 90 ALA A O 1
ATOM 658 N N . LEU A 1 91 ? 1.523 0.303 -12.882 1.00 88.44 91 LEU A N 1
ATOM 659 C CA . LEU A 1 91 ? 0.122 0.565 -12.524 1.00 88.44 91 LEU A CA 1
ATOM 660 C C . LEU A 1 91 ? -0.457 -0.511 -11.594 1.00 88.44 91 LEU A C 1
ATOM 662 O O . LEU A 1 91 ? -1.217 -0.186 -10.677 1.00 88.44 91 LEU A O 1
ATOM 666 N N . TYR A 1 92 ? -0.068 -1.777 -11.774 1.00 82.88 92 TYR A N 1
ATOM 667 C CA . TYR A 1 92 ? -0.479 -2.847 -10.864 1.00 82.88 92 TYR A CA 1
ATOM 668 C C . TYR A 1 92 ? 0.084 -2.656 -9.453 1.00 82.88 92 TYR A C 1
ATOM 670 O O . TYR A 1 92 ? -0.637 -2.904 -8.488 1.00 82.88 92 TYR A O 1
ATOM 678 N N . ALA A 1 93 ? 1.314 -2.158 -9.298 1.00 83.81 93 ALA A N 1
ATOM 679 C CA . ALA A 1 93 ? 1.891 -1.882 -7.977 1.00 83.81 93 ALA A CA 1
ATOM 680 C C . ALA A 1 93 ? 1.056 -0.869 -7.165 1.00 83.81 93 ALA A C 1
ATOM 682 O O . ALA A 1 93 ? 0.805 -1.078 -5.975 1.00 83.81 93 ALA A O 1
ATOM 683 N N . THR A 1 94 ? 0.535 0.177 -7.812 1.00 89.81 94 THR A N 1
ATOM 684 C CA . THR A 1 94 ? -0.403 1.121 -7.178 1.00 89.81 94 THR A CA 1
ATOM 685 C C . THR A 1 94 ? -1.723 0.453 -6.815 1.00 89.81 94 THR A C 1
ATOM 687 O O . THR A 1 94 ? -2.241 0.669 -5.718 1.00 89.81 94 THR A O 1
ATOM 690 N N . LEU A 1 95 ? -2.262 -0.382 -7.708 1.00 89.06 95 LEU A N 1
ATOM 691 C CA . LEU A 1 95 ? -3.510 -1.103 -7.461 1.00 89.06 95 LEU A CA 1
ATOM 692 C C . LEU A 1 95 ? -3.408 -1.983 -6.205 1.00 89.06 95 LEU A C 1
ATOM 694 O O . LEU A 1 95 ? -4.345 -2.023 -5.410 1.00 89.06 95 LEU A O 1
ATOM 698 N N . TRP A 1 96 ? -2.257 -2.623 -5.981 1.00 80.88 96 TRP A N 1
ATOM 699 C CA . TRP A 1 96 ? -1.979 -3.382 -4.759 1.00 80.88 96 TRP A CA 1
ATOM 700 C C . TRP A 1 96 ? -1.882 -2.492 -3.516 1.00 80.88 96 TRP A C 1
ATOM 702 O O . TRP A 1 96 ? -2.496 -2.801 -2.494 1.00 80.88 96 TRP A O 1
ATOM 712 N N . GLY A 1 97 ? -1.173 -1.362 -3.611 1.00 83.56 97 GLY A N 1
ATOM 713 C CA . GLY A 1 97 ? -1.045 -0.402 -2.510 1.00 83.56 97 GLY A CA 1
ATOM 714 C C . GLY A 1 97 ? -2.395 0.145 -2.034 1.00 83.56 97 GLY A C 1
ATOM 715 O O . GLY A 1 97 ? -2.642 0.215 -0.828 1.00 83.56 97 GLY A O 1
ATOM 716 N N . LEU A 1 98 ? -3.300 0.468 -2.965 1.00 90.25 98 LEU A N 1
ATOM 717 C CA . LEU A 1 98 ? -4.669 0.898 -2.650 1.00 90.25 98 LEU A CA 1
ATOM 718 C C . LEU A 1 98 ? -5.580 -0.259 -2.222 1.00 90.25 98 LEU A C 1
ATOM 720 O O . LEU A 1 98 ? -6.375 -0.084 -1.298 1.00 90.25 98 LEU A O 1
ATOM 724 N N . GLY A 1 99 ? -5.449 -1.434 -2.845 1.00 87.25 99 GLY A N 1
ATOM 725 C CA . GLY A 1 99 ? -6.228 -2.627 -2.506 1.00 87.25 99 GLY A CA 1
ATOM 726 C C . GLY A 1 99 ? -6.058 -3.059 -1.048 1.00 87.25 99 GLY A C 1
ATOM 727 O O . GLY A 1 99 ? -7.019 -3.511 -0.433 1.00 87.25 99 GLY A O 1
ATOM 728 N N . CYS A 1 100 ? -4.874 -2.845 -0.469 1.00 83.38 100 CYS A N 1
ATOM 729 C CA . CYS A 1 100 ? -4.622 -3.057 0.958 1.00 83.38 100 CYS A CA 1
ATOM 730 C C . CYS A 1 100 ? -5.000 -1.847 1.838 1.00 83.38 100 CYS A C 1
ATOM 732 O O . CYS A 1 100 ? -5.474 -2.034 2.960 1.00 83.38 100 CYS A O 1
ATOM 734 N N . ALA A 1 101 ? -4.830 -0.609 1.354 1.00 86.44 101 ALA A N 1
ATOM 735 C CA . ALA A 1 101 ? -5.065 0.602 2.148 1.00 86.44 101 ALA A CA 1
ATOM 736 C C . ALA A 1 101 ? -6.553 0.881 2.419 1.00 86.44 101 ALA A C 1
ATOM 738 O O . ALA A 1 101 ? -6.925 1.222 3.543 1.00 86.44 101 ALA A O 1
ATOM 739 N N . ILE A 1 102 ? -7.411 0.730 1.403 1.00 87.06 102 ILE A N 1
ATOM 740 C CA . ILE A 1 102 ? -8.838 1.074 1.499 1.00 87.06 102 ILE A CA 1
ATOM 741 C C . ILE A 1 102 ? -9.552 0.215 2.556 1.00 87.06 102 ILE A C 1
ATOM 743 O O . ILE A 1 102 ? -10.211 0.785 3.431 1.00 87.06 102 ILE A O 1
ATOM 747 N N . PRO A 1 103 ? -9.409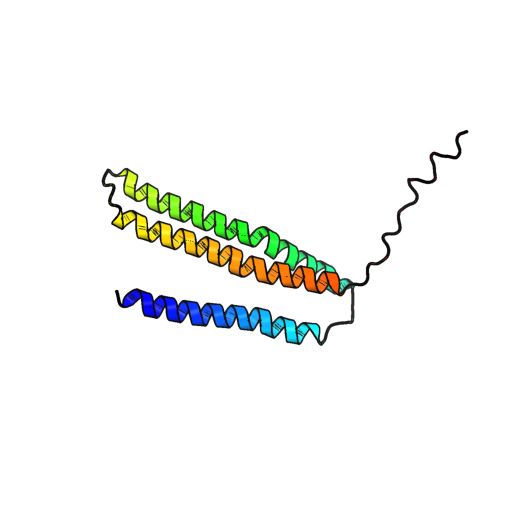 -1.125 2.563 1.00 84.38 103 PRO A N 1
ATOM 748 C CA . PRO A 1 103 ? -10.078 -1.943 3.566 1.00 84.38 103 PRO A CA 1
ATOM 749 C C . PRO A 1 103 ? -9.544 -1.700 4.983 1.00 84.38 103 PRO A C 1
ATOM 751 O O . PRO A 1 103 ? -10.330 -1.668 5.929 1.00 84.38 103 PRO A O 1
ATOM 754 N N . ALA A 1 104 ? -8.233 -1.466 5.135 1.00 81.62 104 ALA A N 1
ATOM 755 C CA . ALA A 1 104 ? -7.626 -1.140 6.427 1.00 81.62 104 ALA A CA 1
ATOM 756 C C . ALA A 1 104 ? -8.172 0.180 7.000 1.00 81.62 104 ALA A C 1
ATOM 758 O O . ALA A 1 104 ? -8.480 0.263 8.191 1.00 81.62 104 ALA A O 1
ATOM 759 N N . LEU A 1 105 ? -8.360 1.194 6.148 1.00 87.12 105 LEU A N 1
ATOM 760 C CA . LEU A 1 105 ? -8.928 2.479 6.547 1.00 87.12 105 LEU A CA 1
ATOM 761 C C . LEU A 1 105 ? -10.396 2.350 6.968 1.00 87.12 105 LEU A C 1
ATOM 763 O O . LEU A 1 105 ? -10.783 2.894 8.002 1.00 87.12 105 LEU A O 1
ATOM 767 N N . ILE A 1 106 ? -11.205 1.619 6.195 1.00 86.25 106 ILE A N 1
ATOM 768 C CA . ILE A 1 106 ? -12.620 1.381 6.520 1.00 86.25 106 ILE A CA 1
ATOM 769 C C . ILE A 1 106 ? -12.729 0.659 7.866 1.00 86.25 106 ILE A C 1
ATOM 771 O O . ILE A 1 106 ? -13.480 1.098 8.734 1.00 86.25 106 ILE A O 1
ATOM 775 N N . ALA A 1 107 ? -11.935 -0.393 8.075 1.00 81.81 107 ALA A N 1
ATOM 776 C CA . ALA A 1 107 ? -11.880 -1.122 9.337 1.00 81.81 107 ALA A CA 1
ATOM 777 C C . ALA A 1 107 ? -11.526 -0.211 10.523 1.00 81.81 107 ALA A C 1
ATOM 779 O O . ALA A 1 107 ? -12.226 -0.222 11.534 1.00 81.81 107 ALA A O 1
ATOM 780 N N . HIS A 1 108 ? -10.480 0.609 10.391 1.00 82.62 108 HIS A N 1
ATOM 781 C CA . HIS A 1 108 ? -10.076 1.552 11.433 1.00 82.62 108 HIS A CA 1
ATOM 782 C C . HIS A 1 108 ? -11.205 2.538 11.776 1.00 82.62 108 HIS A C 1
ATOM 784 O O . HIS A 1 108 ? -11.522 2.731 12.948 1.00 82.62 108 HIS A O 1
ATOM 790 N N . ARG A 1 109 ? -11.868 3.113 10.763 1.00 86.44 109 ARG A N 1
ATOM 791 C CA . ARG A 1 109 ? -12.958 4.081 10.966 1.00 86.44 109 ARG A CA 1
ATOM 792 C C . ARG A 1 109 ? -14.213 3.459 11.573 1.00 86.44 109 ARG A C 1
ATOM 794 O O . ARG A 1 109 ? -14.796 4.061 12.466 1.00 86.44 109 ARG A O 1
ATOM 801 N N . VAL A 1 110 ? -14.603 2.263 11.137 1.00 83.56 110 VAL A N 1
ATOM 802 C CA . VAL A 1 110 ? -15.761 1.551 11.701 1.00 83.56 110 VAL A CA 1
ATOM 803 C C . VAL A 1 110 ? -15.524 1.200 13.169 1.00 83.56 110 VAL A C 1
ATOM 805 O O . VAL A 1 110 ? -16.426 1.377 13.980 1.00 83.56 110 VAL A O 1
ATOM 808 N N . ILE A 1 111 ? -14.318 0.747 13.530 1.00 78.31 111 ILE A N 1
ATOM 809 C CA . ILE A 1 111 ? -13.998 0.429 14.929 1.00 78.31 111 ILE A CA 1
ATOM 810 C C . ILE A 1 111 ? -14.005 1.700 15.782 1.00 78.31 111 ILE A C 1
ATOM 812 O O . ILE A 1 111 ? -14.599 1.686 16.854 1.00 78.31 111 ILE A O 1
ATOM 816 N N . LEU A 1 112 ? -13.409 2.799 15.302 1.00 81.00 112 LEU A N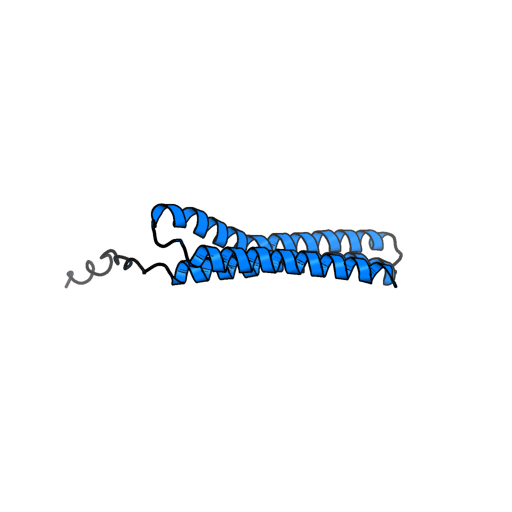 1
ATOM 817 C CA . LEU A 1 112 ? -13.439 4.079 16.016 1.00 81.00 112 LEU A CA 1
ATOM 818 C C . LEU A 1 112 ? -14.866 4.591 16.247 1.00 81.00 112 LEU A C 1
ATOM 820 O O . LEU A 1 112 ? -15.161 5.057 17.336 1.00 81.00 112 LEU A O 1
ATOM 824 N N . MET A 1 113 ? -15.766 4.453 15.270 1.00 82.06 113 MET A N 1
ATOM 825 C CA . MET A 1 113 ? -17.165 4.882 15.411 1.00 82.06 113 MET A CA 1
ATOM 826 C C . MET A 1 113 ? -17.946 4.084 16.471 1.00 82.06 113 MET A C 1
ATOM 828 O O . MET A 1 113 ? -18.948 4.565 16.992 1.00 82.06 113 MET A O 1
ATOM 832 N N . VAL A 1 114 ? -17.511 2.859 16.776 1.00 78.50 114 VAL A N 1
ATOM 833 C CA . VAL A 1 114 ? -18.143 1.988 17.780 1.00 78.50 114 VAL A CA 1
ATOM 834 C C . VAL A 1 114 ? -17.650 2.291 19.199 1.00 78.50 114 VAL A C 1
ATOM 836 O O . VAL A 1 114 ? -18.326 1.927 20.163 1.00 78.50 114 VAL A O 1
ATOM 839 N N . LEU A 1 115 ? -16.495 2.942 19.359 1.00 72.62 115 LEU A N 1
ATOM 840 C CA . LEU A 1 115 ? -15.983 3.291 20.680 1.00 72.62 115 LEU A CA 1
ATOM 841 C C . LEU A 1 115 ? -16.725 4.531 21.211 1.00 72.62 115 LEU A C 1
ATOM 843 O O . LEU A 1 115 ? -16.738 5.556 20.533 1.00 72.62 115 LEU A O 1
ATOM 847 N N . PRO A 1 116 ? -17.363 4.462 22.396 1.00 66.31 116 PRO A N 1
ATOM 848 C CA . PRO A 1 116 ? -17.893 5.656 23.035 1.00 66.31 116 PRO A CA 1
ATOM 849 C C . PRO A 1 116 ? -16.716 6.572 23.383 1.00 66.31 116 PRO A C 1
ATOM 851 O O . PRO A 1 116 ? -15.758 6.128 24.014 1.00 66.31 116 PRO A O 1
ATOM 854 N N . GLU A 1 117 ? -16.786 7.828 22.947 1.00 68.81 117 GLU A N 1
ATOM 855 C CA . GLU A 1 117 ? -15.842 8.874 23.340 1.00 68.81 117 GLU A CA 1
ATOM 856 C C . GLU A 1 117 ? -15.826 8.950 24.875 1.00 68.81 117 GLU A C 1
ATOM 858 O O . GLU A 1 117 ? -16.810 9.363 25.495 1.00 68.81 117 GLU A O 1
ATOM 863 N N . GLU A 1 118 ? -14.725 8.527 25.504 1.00 65.19 118 GLU A N 1
ATOM 864 C CA . GLU A 1 118 ? -14.399 9.027 26.838 1.00 65.19 118 GLU A CA 1
ATOM 865 C C . GLU A 1 118 ? -14.304 10.546 26.676 1.00 65.19 118 GLU A C 1
ATOM 867 O O . GLU A 1 118 ? -13.537 11.002 25.820 1.00 65.19 118 GLU A O 1
A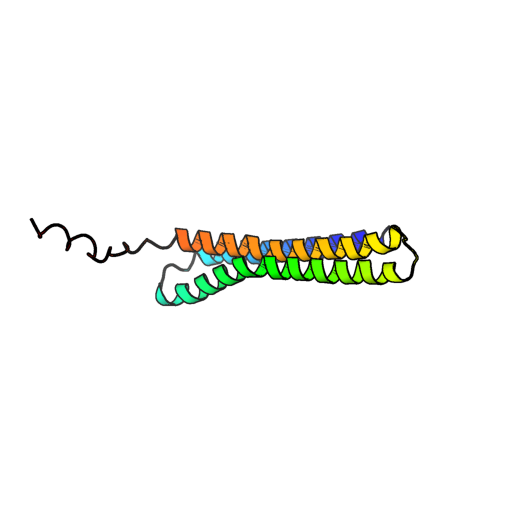TOM 872 N N . PRO A 1 119 ? -15.104 11.342 27.408 1.00 69.19 119 PRO A N 1
ATOM 873 C CA . PRO A 1 119 ? -15.015 12.784 27.306 1.00 69.19 119 PRO A CA 1
ATOM 874 C C . PRO A 1 119 ? -13.564 13.147 27.589 1.00 69.19 119 PRO A C 1
ATOM 876 O O . PRO A 1 119 ? -13.072 12.881 28.685 1.00 69.19 119 PRO A O 1
ATOM 879 N N . VAL A 1 120 ? -12.872 13.708 26.590 1.00 65.31 120 VAL A N 1
ATOM 880 C CA . VAL A 1 120 ? -11.566 14.333 26.788 1.00 65.31 120 VAL A CA 1
ATOM 881 C C . VAL A 1 120 ? -11.770 15.283 27.953 1.00 65.31 120 VAL A C 1
ATOM 883 O O . VAL A 1 120 ? -12.445 16.304 27.813 1.00 65.31 120 VAL A O 1
ATOM 886 N N . ALA A 1 121 ? -11.281 14.891 29.129 1.00 64.50 121 ALA A N 1
ATOM 887 C CA . ALA A 1 121 ? -11.268 15.746 30.289 1.00 64.50 121 ALA A CA 1
ATOM 888 C C . ALA A 1 121 ? -10.374 16.906 29.880 1.00 64.50 121 ALA A C 1
ATOM 890 O O . ALA A 1 121 ? -9.150 16.780 29.864 1.00 64.50 121 ALA A O 1
ATOM 891 N N . VAL A 1 122 ? -11.012 17.988 29.433 1.00 68.69 122 VAL A N 1
ATOM 892 C CA . VAL A 1 122 ? -10.371 19.259 29.150 1.00 68.69 122 VAL A CA 1
ATOM 893 C C . VAL A 1 122 ? -9.662 19.609 30.445 1.00 68.69 122 VAL A C 1
ATOM 895 O O . VAL A 1 122 ? -10.302 19.955 31.440 1.00 68.69 122 VAL A O 1
ATOM 898 N N . ALA A 1 123 ? -8.349 19.386 30.474 1.00 67.62 123 ALA A N 1
ATOM 899 C CA . ALA A 1 123 ? -7.538 19.791 31.599 1.00 67.62 123 ALA A CA 1
ATOM 900 C C . ALA A 1 123 ? -7.783 21.298 31.770 1.00 67.62 123 ALA A C 1
ATOM 902 O O . ALA A 1 123 ? -7.748 22.022 30.770 1.00 67.62 123 ALA A O 1
ATOM 903 N N . PRO A 1 124 ? -8.108 21.775 32.981 1.00 64.75 124 PRO A N 1
ATOM 904 C CA . PRO A 1 124 ? -8.414 23.177 33.211 1.00 64.75 124 PRO A CA 1
ATOM 905 C C . PRO A 1 124 ? -7.127 24.008 33.103 1.00 64.75 124 PRO A C 1
ATOM 907 O O . PRO A 1 124 ? -6.553 24.407 34.108 1.00 64.75 124 PRO A O 1
ATOM 910 N N . GLU A 1 125 ? -6.659 24.258 31.883 1.00 63.69 125 GLU A N 1
ATOM 911 C CA . GLU A 1 125 ? -5.600 25.229 31.581 1.00 63.69 125 GLU A CA 1
ATOM 912 C C . GLU A 1 125 ? -6.187 26.575 31.115 1.00 63.69 125 GLU A C 1
ATOM 914 O O . GLU A 1 125 ? -5.470 27.559 30.985 1.00 63.69 125 GLU A O 1
ATOM 919 N N . GLU A 1 126 ? -7.513 26.670 30.950 1.00 59.53 126 GLU A N 1
ATOM 920 C CA . GLU A 1 126 ? -8.192 27.903 30.512 1.00 59.53 126 GLU A CA 1
ATOM 921 C C . GLU A 1 126 ? -8.944 28.640 31.644 1.00 59.53 126 GLU A C 1
ATOM 923 O O . GLU A 1 126 ? -9.480 29.722 31.436 1.00 59.53 126 GLU A O 1
ATOM 928 N N . ALA A 1 127 ? -8.946 28.109 32.876 1.00 55.25 127 ALA A N 1
ATOM 929 C CA . ALA A 1 127 ? -9.635 28.711 34.031 1.00 55.25 127 ALA A CA 1
ATOM 930 C C . ALA A 1 127 ? -8.704 29.437 35.030 1.00 55.25 127 ALA A C 1
ATOM 932 O O . ALA A 1 127 ? -9.141 29.803 36.119 1.00 55.25 127 ALA A O 1
ATOM 933 N N . ALA A 1 128 ? -7.421 29.625 34.698 1.00 55.62 128 ALA A N 1
ATOM 934 C CA . ALA A 1 128 ? -6.421 30.209 35.604 1.00 55.62 128 ALA A CA 1
ATOM 935 C C . ALA A 1 128 ? -5.883 31.587 35.166 1.00 55.62 128 ALA A C 1
ATOM 937 O O . ALA A 1 128 ? -4.976 32.111 35.808 1.00 55.62 128 ALA A O 1
ATOM 938 N N . SER A 1 129 ? -6.426 32.192 34.102 1.00 55.28 129 SER A N 1
ATOM 939 C CA . SER A 1 129 ? -6.002 33.515 33.609 1.00 55.28 129 SER A CA 1
ATOM 940 C C . SER A 1 129 ? -7.049 34.627 33.768 1.00 55.28 129 SER A C 1
ATOM 942 O O . SER A 1 129 ? -6.742 35.775 33.466 1.00 55.28 129 SER A O 1
ATOM 944 N N . SER A 1 130 ? -8.246 34.341 34.299 1.00 54.28 130 SER A N 1
ATOM 945 C CA . SER A 1 130 ? -9.321 35.336 34.493 1.00 54.28 130 SER A CA 1
ATOM 946 C C . SER A 1 130 ? -9.581 35.742 35.955 1.00 54.28 130 SER A C 1
ATOM 948 O O . SER A 1 130 ? -10.608 36.347 36.240 1.00 54.28 130 SER A O 1
ATOM 950 N N . THR A 1 131 ? -8.674 35.426 36.889 1.00 57.94 131 THR A N 1
ATOM 951 C CA . THR A 1 131 ? -8.747 35.868 38.306 1.00 57.94 131 THR A CA 1
ATOM 952 C C . THR A 1 131 ? -7.634 36.863 38.664 1.00 57.94 131 THR A C 1
ATOM 954 O O . THR A 1 131 ? -7.264 37.009 39.827 1.00 57.94 131 THR A O 1
ATOM 957 N N . GLN A 1 132 ? -7.071 37.531 37.656 1.00 57.06 132 GLN A N 1
ATOM 958 C CA . GLN A 1 132 ? -6.214 38.705 37.827 1.00 57.06 132 GLN A CA 1
ATOM 959 C C . GLN A 1 132 ? -6.884 39.926 37.182 1.00 57.06 132 GLN A C 1
ATOM 961 O O . GLN A 1 132 ? -6.389 40.457 36.194 1.00 57.06 132 GLN A O 1
ATOM 966 N N . GLU A 1 133 ? -8.019 40.343 37.745 1.00 49.09 133 GLU A N 1
ATOM 967 C CA . GLU A 1 133 ? -8.509 41.731 37.711 1.00 49.09 133 GLU A CA 1
ATOM 968 C C . GLU A 1 133 ? -8.861 42.171 39.135 1.00 49.09 133 GLU A C 1
ATOM 970 O O . GLU A 1 133 ? -9.422 41.337 39.887 1.00 49.09 133 GLU A O 1
#

Secondary structure (DSSP, 8-state):
--HHHHHHHHHHHHHHHHHHHHHHHHHHHHTT--S-GGGHHHHHHHHHHHHHHHHHHHHHHHHHHHHHHHHHHTTS---HHHHHHHHHHHHHHHHHHHHHHHHHHHHHHHHHHHS--------SSSSSSSS--

Sequence (133 aa):
MIGNIIQYTLYAIFWLTVTLAVGGGFIAAAARKARNPAIVDPWLAGLALIAATSPYVGLFGTVWHIIQALSGIGSGNLNVAAIAHPIGEALYATLWGLGCAIPALIAHRVILMVLPEEPVAVAPEEAASSTQE

Solvent-accessible surface area (backbone atoms only — not comparable to full-atom values): 7632 Å² total; per-residue (Å²): 130,70,74,58,55,60,53,51,52,53,47,50,53,53,51,52,49,51,50,45,52,60,51,54,52,48,62,62,46,70,77,68,70,89,82,66,72,91,67,46,57,68,55,48,50,51,29,49,49,45,27,68,48,30,46,55,56,8,52,50,41,26,55,53,30,46,53,56,37,52,60,63,37,76,79,74,60,87,50,68,77,70,42,53,55,37,52,51,54,16,54,50,31,38,52,52,11,46,66,56,13,54,58,30,42,51,52,38,52,57,54,54,73,69,52,78,78,72,77,77,74,73,72,81,76,82,77,77,77,81,82,82,123

Nearest PDB structures (foldseek):
  7a0g-assembly1_JJJ  TM=4.356E-01  e=1.908E+00  Serratia marcescens
  6h2f-assembly1_J  TM=4.388E-01  e=8.297E+00  Aeromonas hydrophila subsp. hydrophila AL09-71
  5y60-assembly1_Z  TM=3.421E-01  e=4.559E+00  Thermus thermophilus HB8

Mean predicted aligned error: 14.44 Å

Foldseek 3Di:
DVVVVVVVVVVVVVLVVLCCCLVVVLVVVVVPDPDDDVVVVVVLVVLVCLLVCLQVQLVVLLVVLVVVLVVVCVVPDPDPVSNPVSNVRSVVSNVRSCSRNVSSVVSSVVVVVPDDDPPPPPDPPPVPPPPPD

pLDDT: mean 72.85, std 12.45, range [46.47, 92.38]

Radius of gyration: 23.82 Å; Cα contacts (8 Å, |Δi|>4): 67; chains: 1; bounding box: 42×58×68 Å

InterPro domains:
  IPR002898 MotA/TolQ/ExbB proton channel [PF01618] (45-111)
  IPR050790 ExbB/TolQ Biopolymer Transport [PTHR30625] (45-111)